Protein AF-A0A932ZCA8-F1 (afdb_monomer_lite)

pLDDT: mean 89.23, std 6.48, range [66.5, 94.5]

Structure (mmCIF, N/CA/C/O backbone):
data_AF-A0A932ZCA8-F1
#
_entry.id   AF-A0A932ZCA8-F1
#
loop_
_atom_site.group_PDB
_atom_site.id
_atom_site.type_symbol
_atom_site.label_atom_id
_atom_site.label_alt_id
_atom_site.label_comp_id
_atom_site.label_asym_id
_atom_site.label_entity_id
_atom_site.label_seq_id
_atom_site.pdbx_PDB_ins_code
_atom_site.Cartn_x
_atom_site.Cartn_y
_atom_site.Cartn_z
_atom_site.occupancy
_atom_site.B_iso_or_equiv
_atom_site.auth_seq_id
_atom_site.auth_comp_id
_atom_site.auth_asym_id
_atom_site.auth_atom_id
_atom_site.pdbx_PDB_model_num
ATOM 1 N N . MET A 1 1 ? 12.328 8.094 -12.957 1.00 68.44 1 MET A N 1
ATOM 2 C CA . MET A 1 1 ? 11.440 6.919 -12.919 1.00 68.44 1 MET A CA 1
ATOM 3 C C . MET A 1 1 ? 11.661 6.269 -11.570 1.00 68.44 1 MET A C 1
ATOM 5 O O . MET A 1 1 ? 12.789 5.879 -11.299 1.00 68.44 1 MET A O 1
ATOM 9 N N . ILE A 1 2 ? 10.663 6.302 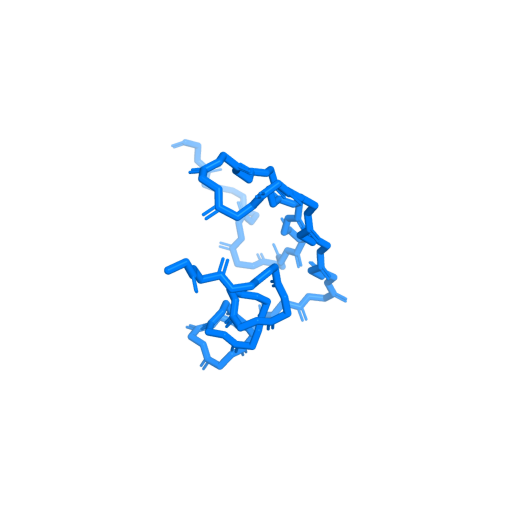-10.691 1.00 78.25 2 ILE A N 1
ATOM 10 C CA . ILE A 1 2 ? 10.749 5.636 -9.387 1.00 78.25 2 ILE A CA 1
ATOM 11 C C . ILE A 1 2 ? 10.263 4.207 -9.603 1.00 78.25 2 ILE A C 1
ATOM 13 O O . ILE A 1 2 ? 9.207 4.012 -10.204 1.00 78.25 2 ILE A O 1
ATOM 17 N N . GLN A 1 3 ? 11.047 3.225 -9.168 1.00 86.56 3 GLN A N 1
ATOM 18 C CA . GLN A 1 3 ? 10.646 1.825 -9.284 1.00 86.56 3 GLN A CA 1
ATOM 19 C C . GLN A 1 3 ? 9.636 1.451 -8.184 1.00 86.56 3 GLN A C 1
ATOM 21 O O . GLN A 1 3 ? 9.727 1.997 -7.079 1.00 86.56 3 GLN A O 1
ATOM 26 N N . PRO A 1 4 ? 8.694 0.528 -8.451 1.00 88.75 4 PRO A N 1
ATOM 27 C CA . PRO A 1 4 ? 7.711 0.061 -7.467 1.00 88.75 4 PRO A CA 1
ATOM 28 C C . PRO A 1 4 ? 8.347 -0.375 -6.142 1.00 88.75 4 PRO A C 1
ATOM 30 O O . PRO A 1 4 ? 7.837 -0.068 -5.066 1.00 88.75 4 PRO A O 1
ATOM 33 N N . GLU A 1 5 ? 9.517 -1.007 -6.211 1.00 88.19 5 GLU A N 1
ATOM 34 C CA . GLU A 1 5 ? 10.280 -1.475 -5.057 1.00 88.19 5 GLU A CA 1
ATOM 35 C C . GLU A 1 5 ? 10.746 -0.314 -4.173 1.00 88.19 5 GLU A C 1
ATOM 37 O O . GLU A 1 5 ? 10.700 -0.411 -2.950 1.00 88.19 5 GLU A O 1
ATOM 42 N N . GLN A 1 6 ? 11.137 0.815 -4.773 1.00 91.12 6 GLN A N 1
ATOM 43 C CA . GLN A 1 6 ? 11.529 2.002 -4.012 1.00 91.12 6 GLN A CA 1
ATOM 44 C C . GLN A 1 6 ? 10.330 2.622 -3.288 1.00 91.12 6 GLN A C 1
ATOM 46 O O . GLN A 1 6 ? 10.467 3.061 -2.149 1.00 91.12 6 GLN A O 1
ATOM 51 N N . ILE A 1 7 ? 9.154 2.644 -3.926 1.00 90.12 7 ILE A N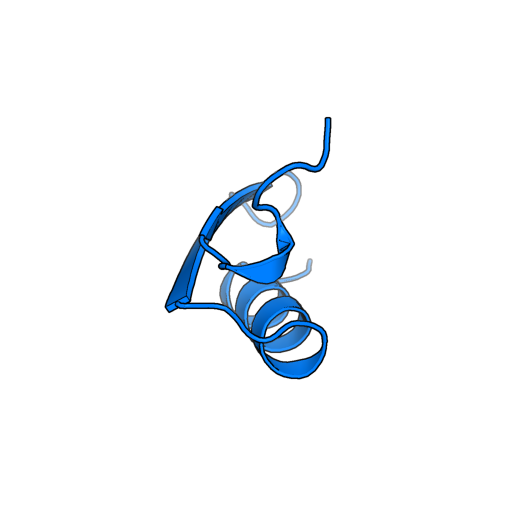 1
ATOM 52 C CA . ILE A 1 7 ? 7.915 3.128 -3.297 1.00 90.12 7 ILE A CA 1
ATOM 53 C C . ILE A 1 7 ? 7.554 2.233 -2.115 1.00 90.12 7 ILE A C 1
ATOM 55 O O . ILE A 1 7 ? 7.237 2.740 -1.041 1.00 90.12 7 ILE A O 1
ATOM 59 N N . LYS A 1 8 ? 7.659 0.912 -2.296 1.00 91.62 8 LYS A N 1
ATOM 60 C CA . LYS A 1 8 ? 7.420 -0.059 -1.232 1.00 91.62 8 LYS A CA 1
ATOM 61 C C . LYS A 1 8 ? 8.309 0.213 -0.017 1.00 91.62 8 LYS A C 1
ATOM 63 O O . LYS A 1 8 ? 7.773 0.367 1.075 1.00 91.62 8 LYS A O 1
ATOM 68 N N . SER A 1 9 ? 9.624 0.355 -0.207 1.00 92.12 9 SER A N 1
ATOM 69 C CA . SER A 1 9 ? 10.545 0.637 0.904 1.00 92.12 9 SER A CA 1
ATOM 70 C C . SER A 1 9 ? 10.220 1.947 1.623 1.00 92.12 9 SER A C 1
ATOM 72 O O . SER A 1 9 ? 10.215 1.985 2.846 1.00 92.12 9 SER A O 1
ATOM 74 N N . VAL A 1 10 ? 9.871 3.010 0.890 1.00 93.38 10 VAL A N 1
ATOM 75 C CA . VAL A 1 10 ? 9.486 4.294 1.503 1.00 93.38 10 VAL A CA 1
ATOM 76 C C . VAL A 1 10 ? 8.229 4.159 2.370 1.00 93.38 10 VAL A C 1
ATOM 78 O O . VAL A 1 10 ? 8.151 4.764 3.440 1.00 93.38 10 VAL A O 1
ATOM 81 N N . ILE A 1 11 ? 7.243 3.375 1.925 1.00 92.81 11 ILE A N 1
ATOM 82 C CA . ILE A 1 11 ? 6.015 3.119 2.690 1.00 92.81 11 ILE A CA 1
ATOM 83 C C . ILE A 1 11 ? 6.328 2.303 3.949 1.00 92.81 11 ILE A C 1
ATOM 85 O O . ILE A 1 11 ? 5.852 2.659 5.025 1.00 92.81 11 ILE A O 1
ATOM 89 N N . GLU A 1 12 ? 7.128 1.243 3.825 1.00 92.00 12 GLU A N 1
ATOM 90 C CA . GLU A 1 12 ? 7.505 0.367 4.945 1.00 92.00 12 GLU A CA 1
ATOM 91 C C . GLU A 1 12 ? 8.353 1.099 6.002 1.00 92.00 12 GLU A C 1
A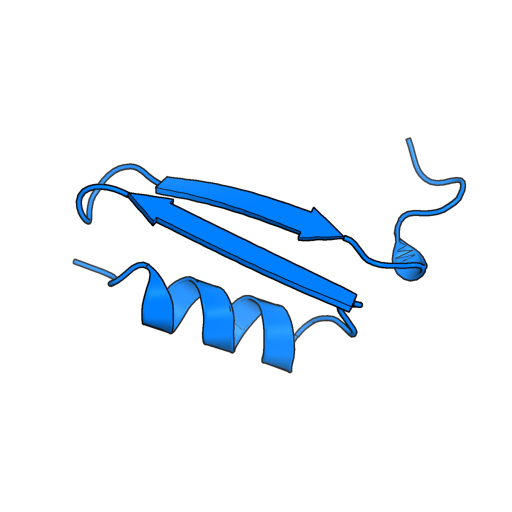TOM 93 O O . GLU A 1 12 ? 8.170 0.867 7.197 1.00 92.00 12 GLU A O 1
ATOM 98 N N . ASP A 1 13 ? 9.216 2.031 5.586 1.00 93.69 13 ASP A N 1
ATOM 99 C CA . ASP A 1 13 ? 10.021 2.854 6.498 1.00 93.69 13 ASP A CA 1
ATOM 100 C C . ASP A 1 13 ? 9.183 3.929 7.214 1.00 93.69 13 ASP A C 1
ATOM 102 O O . ASP A 1 13 ? 9.443 4.272 8.370 1.00 93.69 13 ASP A O 1
ATOM 106 N N . GLY A 1 14 ? 8.185 4.494 6.528 1.00 91.69 14 GLY A N 1
ATOM 107 C CA . GLY A 1 14 ? 7.355 5.586 7.046 1.00 91.69 14 GLY A CA 1
ATOM 108 C C . GLY A 1 14 ? 6.128 5.135 7.839 1.00 91.69 14 GLY A C 1
ATOM 109 O O . GLY A 1 14 ? 5.583 5.908 8.632 1.00 91.69 14 GLY A O 1
ATOM 110 N N . LEU A 1 15 ? 5.668 3.901 7.632 1.00 89.69 15 LEU A N 1
ATOM 111 C CA . LEU A 1 15 ? 4.449 3.372 8.223 1.00 89.69 15 LEU A CA 1
ATOM 112 C C . LEU A 1 15 ? 4.644 1.908 8.613 1.00 89.69 15 LEU A C 1
ATOM 114 O O . LEU A 1 15 ? 5.047 1.076 7.808 1.00 89.69 15 LEU A O 1
ATOM 118 N N . GLN A 1 16 ? 4.256 1.561 9.840 1.00 89.69 16 GLN A N 1
ATOM 119 C CA . GLN A 1 16 ? 4.194 0.163 10.245 1.00 89.69 16 GLN A CA 1
ATOM 120 C C . GLN A 1 16 ? 3.063 -0.535 9.477 1.00 89.69 16 GLN A C 1
ATOM 122 O O . GLN A 1 16 ? 1.881 -0.283 9.740 1.00 89.69 16 GLN A O 1
ATOM 127 N N . CYS A 1 17 ? 3.434 -1.363 8.505 1.00 92.81 17 CYS A N 1
ATOM 128 C CA . CYS A 1 17 ? 2.527 -2.068 7.605 1.00 92.81 17 CYS A CA 1
ATOM 129 C C . CYS A 1 17 ? 2.626 -3.576 7.830 1.00 92.81 17 CYS A C 1
ATOM 131 O O . CYS A 1 17 ? 3.716 -4.105 8.031 1.00 92.81 17 CYS A O 1
ATOM 133 N N . ASP A 1 18 ? 1.493 -4.266 7.750 1.00 92.62 18 ASP A N 1
ATOM 134 C CA . ASP A 1 18 ? 1.436 -5.729 7.773 1.00 92.62 18 ASP A CA 1
ATOM 135 C C . ASP A 1 18 ? 1.638 -6.305 6.361 1.00 92.62 18 ASP A C 1
ATOM 137 O O . ASP A 1 18 ? 2.193 -7.389 6.188 1.00 92.62 18 ASP A O 1
ATOM 141 N N . HIS A 1 19 ? 1.195 -5.570 5.336 1.00 92.06 19 HIS A N 1
ATOM 142 C CA . HIS A 1 19 ? 1.375 -5.936 3.936 1.00 92.06 19 HIS A CA 1
ATOM 143 C C . HIS A 1 19 ? 1.474 -4.687 3.058 1.00 92.06 19 HIS A C 1
ATOM 145 O O . HIS A 1 19 ? 0.667 -3.766 3.194 1.00 92.06 19 HIS A O 1
ATOM 151 N N . VAL A 1 20 ? 2.453 -4.678 2.151 1.00 93.56 20 VAL A N 1
ATOM 152 C CA . VAL A 1 20 ? 2.631 -3.637 1.132 1.00 93.56 20 VAL A CA 1
ATOM 153 C C . VAL A 1 20 ? 2.916 -4.298 -0.209 1.00 93.56 20 VAL A C 1
ATOM 155 O O . VAL A 1 20 ? 3.915 -5.012 -0.375 1.00 93.56 20 VAL A O 1
ATOM 158 N N . GLU A 1 21 ? 2.049 -4.020 -1.171 1.00 93.75 21 GLU A N 1
ATOM 159 C CA . GLU A 1 21 ? 2.196 -4.403 -2.568 1.00 93.75 21 GLU A CA 1
ATOM 160 C C . GLU A 1 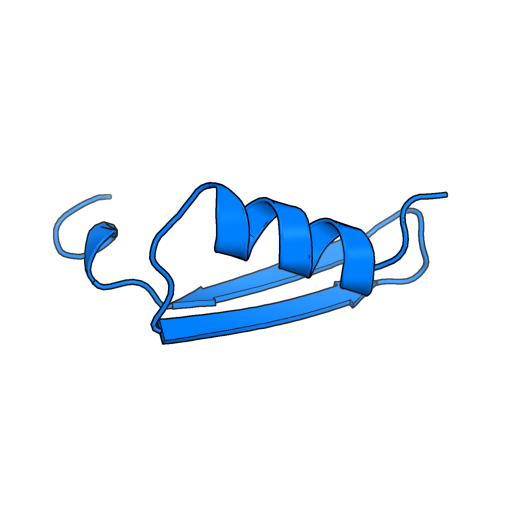21 ? 2.157 -3.143 -3.426 1.00 93.75 21 GLU A C 1
ATOM 162 O O . GLU A 1 21 ? 1.284 -2.297 -3.250 1.00 93.75 21 GLU A O 1
ATOM 167 N N . VAL A 1 22 ? 3.127 -3.001 -4.328 1.00 92.38 22 VAL A N 1
ATOM 168 C CA . VAL A 1 22 ? 3.193 -1.879 -5.264 1.00 92.38 22 VAL A CA 1
ATOM 169 C C . VAL A 1 22 ? 3.395 -2.444 -6.660 1.00 92.38 22 VAL A C 1
ATOM 171 O O . VAL A 1 22 ? 4.356 -3.174 -6.899 1.00 92.38 22 VAL A O 1
ATOM 174 N N . ALA A 1 23 ? 2.504 -2.089 -7.578 1.00 91.94 23 ALA A N 1
ATOM 175 C CA . ALA A 1 23 ? 2.572 -2.450 -8.986 1.00 91.94 23 ALA A CA 1
ATOM 176 C C . ALA A 1 23 ? 2.552 -1.178 -9.836 1.00 91.94 23 ALA A C 1
ATOM 178 O O . ALA A 1 23 ? 1.847 -0.225 -9.518 1.00 91.94 23 ALA A O 1
ATOM 179 N N . GLY A 1 24 ? 3.322 -1.133 -10.922 1.00 87.25 24 GLY A N 1
ATOM 180 C CA . GLY A 1 24 ? 3.359 0.050 -11.774 1.00 87.25 24 GLY A CA 1
ATOM 181 C C . GLY A 1 24 ? 4.315 -0.065 -12.950 1.00 87.25 24 GLY A C 1
ATOM 182 O O . GLY A 1 24 ? 5.129 -0.983 -13.027 1.00 87.25 24 GLY A O 1
ATOM 183 N N . ASP A 1 25 ? 4.220 0.902 -13.856 1.00 82.62 25 ASP A N 1
ATOM 184 C CA . ASP A 1 25 ? 5.018 0.995 -15.08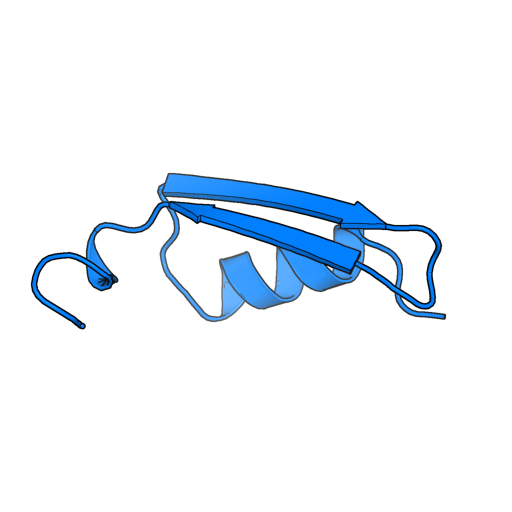6 1.00 82.62 25 ASP A CA 1
ATOM 185 C C . ASP A 1 25 ? 6.145 2.047 -14.996 1.00 82.62 25 ASP A C 1
ATOM 187 O O . ASP A 1 25 ? 6.799 2.375 -15.988 1.00 82.62 25 ASP A O 1
ATOM 191 N N . GLY A 1 26 ? 6.374 2.589 -13.795 1.00 75.12 26 GLY A N 1
ATOM 192 C CA . GLY A 1 26 ? 7.367 3.627 -13.513 1.00 75.12 26 GLY A CA 1
ATOM 193 C C . GLY A 1 26 ? 6.860 5.068 -13.667 1.00 75.12 26 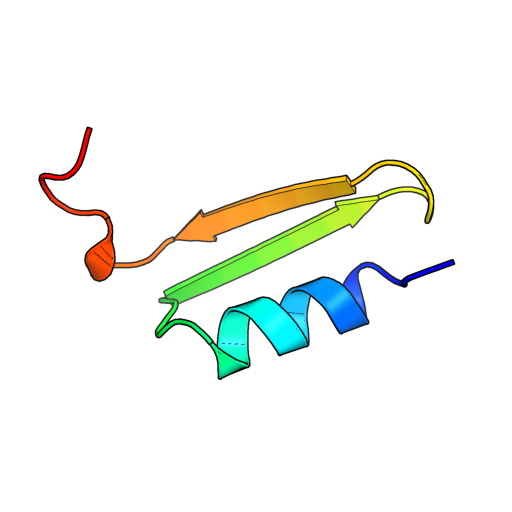GLY A C 1
ATOM 194 O O . GLY A 1 26 ? 7.583 5.992 -13.277 1.00 75.12 26 GLY A O 1
ATOM 195 N N . HIS A 1 27 ? 5.639 5.271 -14.183 1.00 82.44 27 HIS A N 1
ATOM 196 C CA . HIS A 1 27 ? 4.937 6.564 -14.210 1.00 82.44 27 HIS A CA 1
ATOM 197 C C . HIS A 1 27 ? 3.634 6.535 -13.412 1.00 82.44 27 HIS A C 1
ATOM 199 O O . HIS A 1 27 ? 3.379 7.453 -12.634 1.00 82.44 27 HIS A O 1
ATOM 205 N N . HIS A 1 28 ? 2.839 5.481 -13.574 1.00 89.38 28 HIS A N 1
ATOM 206 C CA . HIS A 1 28 ? 1.670 5.212 -12.753 1.00 89.38 28 HIS A CA 1
ATOM 207 C C . HIS A 1 28 ? 1.929 3.986 -11.892 1.00 89.38 28 HIS A C 1
ATOM 209 O O . HIS A 1 28 ? 2.544 3.009 -12.328 1.00 89.38 28 HIS A O 1
ATOM 215 N N . PHE A 1 29 ? 1.456 4.051 -10.655 1.00 90.00 29 PHE A N 1
ATOM 216 C CA . PHE A 1 29 ? 1.524 2.931 -9.742 1.00 90.00 29 PHE A CA 1
ATOM 217 C C . PHE A 1 29 ? 0.232 2.815 -8.946 1.00 90.00 29 PHE A C 1
ATOM 219 O O . PHE A 1 29 ? -0.447 3.804 -8.667 1.00 90.00 29 PHE A O 1
ATOM 226 N N . GLU A 1 30 ? -0.068 1.585 -8.573 1.00 92.75 30 GLU A N 1
ATOM 227 C CA . GLU A 1 30 ? -1.084 1.212 -7.612 1.00 92.75 30 GLU A CA 1
ATOM 228 C C . GLU A 1 30 ? -0.371 0.596 -6.409 1.00 92.75 30 GLU A C 1
ATOM 230 O O . GLU A 1 30 ? 0.553 -0.204 -6.569 1.00 92.75 30 GLU A O 1
ATOM 235 N N . ALA A 1 31 ? -0.765 1.009 -5.206 1.00 93.75 31 ALA A N 1
ATOM 236 C CA . ALA A 1 31 ? -0.208 0.491 -3.967 1.00 93.75 31 ALA A CA 1
ATOM 237 C C . ALA A 1 31 ? -1.332 0.001 -3.054 1.00 93.75 31 ALA A C 1
ATOM 239 O O . ALA A 1 31 ? -2.215 0.772 -2.674 1.00 93.75 31 ALA A O 1
ATOM 240 N N . VAL A 1 32 ? -1.276 -1.273 -2.676 1.00 94.44 32 VAL A N 1
ATOM 241 C CA . VAL A 1 32 ? -2.159 -1.875 -1.679 1.00 94.44 32 VAL A CA 1
ATOM 242 C C . VAL A 1 32 ? -1.395 -1.955 -0.367 1.00 94.44 32 VAL A C 1
ATOM 244 O O . VAL A 1 32 ? -0.385 -2.647 -0.254 1.00 94.44 32 VAL A O 1
ATOM 247 N N . ILE A 1 33 ? -1.881 -1.222 0.634 1.00 94.31 33 ILE A N 1
ATOM 248 C CA . ILE A 1 33 ? -1.232 -1.099 1.939 1.00 94.31 33 ILE A CA 1
ATOM 249 C C . ILE A 1 33 ? -2.214 -1.574 3.005 1.00 94.31 33 ILE A C 1
ATOM 251 O O . ILE A 1 33 ? -3.283 -0.990 3.190 1.00 94.31 33 ILE A O 1
ATOM 255 N N . VAL A 1 34 ? -1.841 -2.617 3.739 1.00 94.00 34 VAL A N 1
ATOM 256 C CA . VAL A 1 34 ? -2.582 -3.114 4.899 1.00 94.00 34 VAL A CA 1
ATOM 257 C C . VAL A 1 34 ? -1.816 -2.725 6.153 1.00 94.00 34 VAL A C 1
ATOM 259 O O . VAL A 1 34 ? -0.663 -3.110 6.342 1.00 94.00 34 VAL A O 1
ATOM 262 N N . SER A 1 35 ? -2.466 -1.952 7.017 1.00 94.50 35 SER A N 1
ATOM 263 C CA . SER A 1 35 ? -1.919 -1.561 8.311 1.00 94.50 35 SER A CA 1
ATOM 264 C C . SER A 1 35 ? -3.033 -1.420 9.337 1.00 94.50 35 SER A C 1
ATOM 266 O O . SER A 1 35 ? -4.077 -0.810 9.078 1.00 94.50 35 SER A O 1
ATOM 268 N N . SER A 1 36 ? -2.773 -1.911 10.547 1.00 92.81 36 SER A N 1
ATOM 269 C CA . SER A 1 36 ? -3.616 -1.655 11.719 1.00 92.81 36 SER A CA 1
ATOM 270 C C . SER A 1 36 ? -3.854 -0.160 11.989 1.00 92.81 36 SER A C 1
ATOM 272 O O . SER A 1 36 ? -4.895 0.198 12.544 1.00 92.81 36 SER A O 1
ATOM 274 N N . GLN A 1 37 ? -2.962 0.728 11.535 1.00 90.69 37 GLN A N 1
ATOM 275 C CA . GLN A 1 37 ? -3.072 2.179 11.719 1.00 90.69 37 GLN A CA 1
ATOM 276 C C . GLN A 1 37 ? -4.221 2.835 10.943 1.00 90.69 37 GLN A C 1
ATOM 278 O O . GLN A 1 37 ? -4.589 3.976 11.250 1.00 90.69 37 GLN A O 1
ATOM 283 N N . PHE A 1 38 ? -4.781 2.144 9.947 1.00 91.69 38 PHE A N 1
ATOM 284 C CA . PHE A 1 38 ? -5.946 2.610 9.191 1.00 91.69 38 PHE A CA 1
ATOM 285 C C . PHE A 1 38 ? -7.274 2.253 9.862 1.00 91.69 38 PHE A C 1
ATOM 287 O O . PHE A 1 38 ? -8.319 2.784 9.489 1.00 91.69 38 PHE A O 1
ATOM 294 N N . ARG A 1 39 ? -7.267 1.381 10.878 1.00 92.75 39 ARG A N 1
ATOM 295 C CA . ARG A 1 39 ? -8.492 0.954 11.556 1.00 92.75 39 ARG A CA 1
ATOM 296 C C . ARG A 1 39 ? -9.216 2.154 12.176 1.00 92.75 39 ARG A C 1
ATOM 298 O O . ARG A 1 39 ? -8.668 2.841 13.031 1.00 92.75 39 ARG A O 1
ATOM 305 N N . GLY A 1 40 ? -10.470 2.365 11.774 1.00 92.44 40 GLY A N 1
ATOM 306 C CA . GLY A 1 40 ? -11.323 3.436 12.303 1.00 92.44 40 GLY A CA 1
ATOM 307 C C . GLY A 1 40 ? -11.053 4.829 11.724 1.00 92.44 40 GLY A C 1
ATOM 308 O O . GLY A 1 40 ? -11.639 5.793 12.208 1.00 92.44 40 GLY A O 1
ATOM 309 N N . LYS A 1 41 ? -10.193 4.943 10.705 1.00 82.88 41 LYS A N 1
ATOM 310 C CA . LYS A 1 41 ? -10.016 6.167 9.914 1.00 82.88 41 LYS A CA 1
ATOM 311 C C . LYS A 1 41 ? -10.828 6.050 8.619 1.00 82.88 41 LYS A C 1
ATOM 313 O O . LYS A 1 41 ? -10.926 4.958 8.063 1.00 82.88 41 LYS A O 1
ATOM 318 N N . SER A 1 42 ? -11.423 7.156 8.177 1.00 66.50 42 SER A N 1
ATOM 319 C CA . SER A 1 42 ? -12.272 7.264 6.980 1.00 66.50 42 SER A CA 1
ATOM 320 C C . SER A 1 42 ? -11.879 8.468 6.148 1.00 66.50 42 SER A C 1
ATOM 322 O O . SER A 1 42 ? -11.685 9.527 6.791 1.00 66.50 42 SER A O 1
#

Foldseek 3Di:
DQDQVNVQVVCVVVDVFPDWDWDDDVPDIDIDTHDPVCPPPD

Sequence (42 aa):
MIQPEQIKSVIEDGLQCDHVEVAGDGHHFEAVIVSSQFRGKS

Secondary structure (DSSP, 8-state):
---HHHHHHHHHHHS--SEEEEEESSSSEEEEEE-GGGTT--

Radius of gyration: 11.0 Å; chains: 1; bounding box: 24×13×27 Å